Protein AF-A0AAU2VHW6-F1 (afdb_monomer_lite)

Secondary structure (DSSP, 8-state):
--HHHHHTTTTHHHHHHHHHHHHHHHHHTS--HHHHHHHHHHHHHHHHHHHTT-HHHHHHHHHHHHHHHHT-

pLDDT: mean 74.19, std 12.31, range [44.78, 87.31]

Organism: NCBI:txid2903608

Sequence (72 aa):
MAQAEQQAKQGGIEQACATWSRAIDTMAGVKSIRTLKAVRPLRGDLRPYRARGVRVAAELDERARLFLTHHR

Structure (mmCIF, N/CA/C/O backbone):
data_AF-A0AAU2VHW6-F1
#
_entry.id   AF-A0AAU2VHW6-F1
#
loop_
_atom_site.group_PDB
_atom_site.id
_atom_site.type_symbol
_atom_site.label_atom_id
_atom_site.label_alt_id
_atom_site.label_comp_id
_atom_site.label_asym_id
_atom_site.label_entity_id
_atom_site.label_seq_id
_atom_site.pdbx_PDB_ins_code
_atom_site.Cartn_x
_atom_site.Cartn_y
_atom_site.Cartn_z
_atom_site.occupancy
_atom_site.B_iso_or_equiv
_atom_site.auth_seq_id
_atom_site.auth_comp_id
_atom_site.auth_asym_id
_atom_site.auth_atom_id
_atom_site.pdbx_PDB_model_num
ATOM 1 N N . MET A 1 1 ? 3.132 25.206 5.599 1.00 46.09 1 MET A N 1
ATOM 2 C CA . MET A 1 1 ? 3.026 23.738 5.719 1.00 46.09 1 MET A CA 1
ATOM 3 C C . MET A 1 1 ? 1.869 23.456 6.661 1.00 46.09 1 MET A C 1
ATOM 5 O O . MET A 1 1 ? 2.054 23.569 7.854 1.00 46.09 1 MET A O 1
ATOM 9 N N . ALA A 1 2 ? 0.660 23.281 6.124 1.00 46.81 2 ALA A N 1
ATOM 10 C CA . ALA A 1 2 ? -0.557 23.061 6.926 1.00 46.81 2 ALA A CA 1
ATOM 11 C C . ALA A 1 2 ? -1.549 22.091 6.245 1.00 46.81 2 ALA A C 1
ATOM 13 O O . ALA A 1 2 ? -2.500 21.626 6.860 1.00 46.81 2 ALA A O 1
ATOM 14 N N . GLN A 1 3 ? -1.320 21.736 4.972 1.00 44.78 3 GLN A N 1
ATOM 15 C CA . GLN A 1 3 ? -2.215 20.858 4.204 1.00 44.78 3 GLN A CA 1
ATOM 16 C C . GLN A 1 3 ? -1.933 19.359 4.407 1.00 44.78 3 GLN A C 1
ATOM 18 O O . GLN A 1 3 ? -2.836 18.545 4.226 1.00 44.78 3 GLN A O 1
ATOM 23 N N . ALA A 1 4 ? -0.719 18.984 4.823 1.00 48.59 4 ALA A N 1
ATOM 24 C CA . ALA A 1 4 ? -0.353 17.581 5.049 1.00 48.59 4 ALA A CA 1
ATOM 25 C C . ALA A 1 4 ? -1.032 16.990 6.301 1.00 48.59 4 ALA A C 1
ATOM 27 O O . ALA A 1 4 ? -1.388 15.814 6.328 1.00 48.59 4 ALA A O 1
ATOM 28 N N . GLU A 1 5 ? -1.273 17.817 7.320 1.00 48.31 5 GLU A N 1
ATOM 29 C CA . GLU A 1 5 ? -1.822 17.372 8.605 1.00 48.31 5 GLU A CA 1
ATOM 30 C C . GLU A 1 5 ? -3.329 17.068 8.532 1.00 48.31 5 GLU A C 1
ATOM 32 O O . GLU A 1 5 ? -3.813 16.175 9.227 1.00 48.31 5 GLU A O 1
ATOM 37 N N . GLN A 1 6 ? -4.080 17.732 7.641 1.00 45.91 6 GLN A N 1
ATOM 38 C CA . GLN A 1 6 ? -5.515 17.469 7.458 1.00 45.91 6 GLN A CA 1
ATOM 39 C C . GLN A 1 6 ? -5.816 16.248 6.575 1.00 45.91 6 GLN A C 1
ATOM 41 O O . GLN A 1 6 ? -6.833 15.588 6.791 1.00 45.91 6 GLN A O 1
ATOM 46 N N . GLN A 1 7 ? -4.934 15.880 5.637 1.00 49.06 7 GLN A N 1
ATOM 47 C CA . GLN A 1 7 ? -5.101 14.647 4.852 1.00 49.06 7 GLN A CA 1
ATOM 48 C C . GLN A 1 7 ? -4.969 13.389 5.728 1.00 49.06 7 GLN A C 1
ATOM 50 O O . GLN A 1 7 ? -5.607 12.373 5.460 1.00 49.06 7 GLN A O 1
ATOM 55 N N . ALA A 1 8 ? -4.233 13.468 6.838 1.00 49.22 8 ALA A N 1
ATOM 56 C CA . ALA A 1 8 ? -3.983 12.342 7.734 1.00 49.22 8 ALA A CA 1
ATOM 57 C C . ALA A 1 8 ? -5.225 11.820 8.490 1.00 49.22 8 ALA A C 1
ATOM 59 O O . ALA A 1 8 ? -5.165 10.732 9.064 1.00 49.22 8 ALA A O 1
ATOM 60 N N . LYS A 1 9 ? -6.356 12.548 8.513 1.00 50.94 9 LYS A N 1
ATOM 61 C CA . LYS A 1 9 ? -7.476 12.209 9.410 1.00 50.94 9 LYS A CA 1
ATOM 62 C C . LYS A 1 9 ? -8.541 11.253 8.880 1.00 50.94 9 LYS A C 1
ATOM 64 O O . LYS A 1 9 ? -9.268 10.765 9.731 1.00 50.94 9 LYS A O 1
ATOM 69 N N . GLN A 1 10 ? -8.651 10.962 7.579 1.00 53.25 10 GLN A N 1
ATOM 70 C CA . GLN A 1 10 ? -9.488 9.853 7.051 1.00 53.25 10 GLN A CA 1
ATOM 71 C C . GLN A 1 10 ? -9.351 9.652 5.524 1.00 53.25 10 GLN A C 1
ATOM 73 O O . GLN A 1 10 ? -9.388 8.514 5.075 1.00 53.25 10 GLN A O 1
ATOM 78 N N . GLY A 1 11 ? -9.111 10.709 4.732 1.00 54.66 11 GLY A N 1
ATOM 79 C CA . GLY A 1 11 ? -9.025 10.628 3.256 1.00 54.66 11 GLY A CA 1
ATOM 80 C C . GLY A 1 11 ? -7.612 10.501 2.661 1.00 54.66 11 GLY A C 1
ATOM 81 O O . GLY A 1 11 ? -7.446 10.316 1.457 1.00 54.66 11 GLY A O 1
ATOM 82 N N . GLY A 1 12 ? -6.564 10.606 3.481 1.00 67.31 12 GLY A N 1
ATOM 83 C CA . GLY A 1 12 ? -5.177 10.559 3.012 1.00 67.31 12 GLY A CA 1
ATOM 84 C C . GLY A 1 12 ? -4.700 9.161 2.648 1.00 67.31 12 GLY A C 1
ATOM 85 O O . GLY A 1 12 ? -3.819 9.037 1.809 1.00 67.31 12 GLY A O 1
ATOM 86 N N . ILE A 1 13 ? -5.282 8.104 3.224 1.00 71.81 13 ILE A N 1
ATOM 87 C CA . ILE A 1 13 ? -4.835 6.732 2.949 1.00 71.81 13 ILE A CA 1
ATOM 88 C C . ILE A 1 13 ? -5.244 6.265 1.551 1.00 71.81 13 ILE A C 1
ATOM 90 O O . ILE A 1 13 ? -4.480 5.562 0.899 1.00 71.81 13 ILE A O 1
ATOM 94 N N . GLU A 1 14 ? -6.400 6.706 1.055 1.00 76.00 14 GLU A N 1
ATOM 95 C CA . GLU A 1 14 ? -6.839 6.444 -0.318 1.00 76.00 14 GLU A CA 1
ATOM 96 C C . GLU A 1 14 ? -5.972 7.207 -1.322 1.00 76.00 14 GLU A C 1
ATOM 98 O O . GLU A 1 14 ? -5.499 6.623 -2.292 1.00 76.00 14 GLU A O 1
ATOM 103 N N . GLN A 1 15 ? -5.679 8.484 -1.053 1.00 76.31 15 GLN A N 1
ATOM 104 C CA . GLN A 1 15 ? -4.773 9.292 -1.879 1.00 76.31 15 GLN A CA 1
ATOM 105 C C . GLN A 1 15 ? -3.335 8.764 -1.858 1.00 76.31 15 GLN A C 1
ATOM 107 O O . GLN A 1 15 ? -2.690 8.659 -2.904 1.00 76.31 15 GLN A O 1
ATOM 112 N N . ALA A 1 16 ? -2.838 8.375 -0.684 1.00 75.69 16 ALA A N 1
ATOM 113 C CA . ALA A 1 16 ? -1.550 7.717 -0.544 1.00 75.69 16 ALA A CA 1
ATOM 114 C C . ALA A 1 16 ? -1.556 6.416 -1.346 1.00 75.69 16 ALA A C 1
ATOM 116 O O . ALA A 1 16 ? -0.681 6.209 -2.180 1.00 75.69 16 ALA A O 1
ATOM 117 N N . CYS A 1 17 ? -2.583 5.580 -1.184 1.00 78.62 17 CYS A N 1
ATOM 118 C CA . CYS A 1 17 ? -2.699 4.332 -1.923 1.00 78.62 17 CYS A CA 1
ATOM 119 C C . CYS A 1 17 ? -2.751 4.542 -3.441 1.00 78.62 17 CYS A C 1
ATOM 121 O O . CYS A 1 17 ? -2.082 3.818 -4.178 1.00 78.62 17 CYS A O 1
ATOM 123 N N . ALA A 1 18 ? -3.484 5.544 -3.923 1.00 81.69 18 ALA A N 1
ATOM 124 C CA . ALA A 1 18 ? -3.526 5.898 -5.338 1.00 81.69 18 ALA A CA 1
ATOM 125 C C . ALA A 1 18 ? -2.145 6.341 -5.849 1.00 81.69 18 ALA A C 1
ATOM 127 O O . ALA A 1 18 ? -1.699 5.895 -6.908 1.00 81.69 18 ALA A O 1
ATOM 128 N N . THR A 1 19 ? -1.432 7.152 -5.063 1.00 83.12 19 THR A N 1
ATOM 129 C CA . THR A 1 19 ? -0.058 7.586 -5.361 1.00 83.12 19 THR A CA 1
ATOM 130 C C . THR A 1 19 ? 0.880 6.387 -5.468 1.00 83.12 19 THR A C 1
ATOM 132 O O . THR A 1 19 ? 1.630 6.261 -6.436 1.00 83.12 19 THR A O 1
ATOM 135 N N . TRP A 1 20 ? 0.791 5.460 -4.517 1.00 79.88 20 TRP A N 1
ATOM 136 C CA . TRP A 1 20 ? 1.595 4.246 -4.501 1.00 79.88 20 TRP A CA 1
ATOM 137 C C . TRP A 1 20 ? 1.252 3.295 -5.645 1.00 79.88 20 TRP A C 1
ATOM 139 O O . TRP A 1 20 ? 2.163 2.764 -6.273 1.00 79.88 20 TRP A O 1
ATOM 149 N N . SER A 1 21 ? -0.030 3.119 -5.970 1.00 80.25 21 SER A N 1
ATOM 150 C CA . SER A 1 21 ? -0.452 2.318 -7.121 1.00 80.25 21 SER A CA 1
ATOM 151 C C . SER A 1 21 ? 0.126 2.887 -8.411 1.00 80.25 21 SER A C 1
ATOM 153 O O . SER A 1 21 ? 0.685 2.138 -9.206 1.00 80.25 21 SER A O 1
ATOM 155 N N . ARG A 1 22 ? 0.064 4.210 -8.599 1.00 81.62 22 ARG A N 1
ATOM 156 C CA . ARG A 1 22 ? 0.636 4.869 -9.777 1.00 81.62 22 ARG A CA 1
ATOM 157 C C . ARG A 1 22 ? 2.154 4.741 -9.830 1.00 81.62 22 ARG A C 1
ATOM 159 O O . ARG A 1 22 ? 2.710 4.527 -10.906 1.00 81.62 22 ARG A O 1
ATOM 166 N N . ALA A 1 23 ? 2.822 4.848 -8.683 1.00 80.00 23 ALA A N 1
ATOM 167 C CA . ALA A 1 23 ? 4.259 4.642 -8.589 1.00 80.00 23 ALA A CA 1
ATOM 168 C C . ALA A 1 23 ? 4.628 3.198 -8.962 1.00 80.00 23 ALA A C 1
ATOM 170 O O . ALA A 1 23 ? 5.545 3.003 -9.752 1.00 80.00 23 ALA A O 1
ATOM 171 N N . ILE A 1 24 ? 3.898 2.195 -8.460 1.00 77.31 24 ILE A N 1
ATOM 172 C CA . ILE A 1 24 ? 4.114 0.781 -8.801 1.00 77.31 24 ILE A CA 1
ATOM 173 C C . ILE A 1 24 ? 3.881 0.538 -10.294 1.00 77.31 24 ILE A C 1
ATOM 175 O O . ILE A 1 24 ? 4.735 -0.078 -10.911 1.00 77.31 24 ILE A O 1
ATOM 179 N N . ASP A 1 25 ? 2.807 1.060 -10.891 1.00 80.19 25 ASP A N 1
ATOM 180 C CA . ASP A 1 25 ? 2.546 0.964 -12.339 1.00 80.19 25 ASP A CA 1
ATOM 181 C C . ASP A 1 25 ? 3.673 1.594 -13.174 1.00 80.19 25 ASP A C 1
ATOM 183 O O . ASP A 1 25 ? 4.209 0.982 -14.097 1.00 80.19 25 ASP A O 1
ATOM 187 N N . THR A 1 26 ? 4.107 2.798 -12.792 1.00 80.56 26 THR A N 1
ATOM 188 C CA . THR A 1 26 ? 5.221 3.496 -13.455 1.00 80.56 26 THR A CA 1
ATOM 189 C C . THR A 1 26 ? 6.518 2.692 -13.341 1.00 80.56 26 THR A C 1
ATOM 191 O O . THR A 1 26 ? 7.284 2.577 -14.296 1.00 80.56 26 THR A O 1
ATOM 194 N N . MET A 1 27 ? 6.764 2.100 -12.171 1.00 72.56 27 MET A N 1
ATOM 195 C CA . MET A 1 27 ? 7.949 1.294 -11.919 1.00 72.56 27 MET A CA 1
ATOM 196 C C . MET A 1 27 ? 7.850 -0.130 -12.493 1.00 72.56 27 MET A C 1
ATOM 198 O O . MET A 1 27 ? 8.886 -0.747 -12.721 1.00 72.56 27 MET A O 1
ATOM 202 N N . ALA A 1 28 ? 6.651 -0.654 -12.762 1.00 67.12 28 ALA A N 1
ATOM 203 C CA . ALA A 1 28 ? 6.430 -1.948 -13.410 1.00 67.12 28 ALA A CA 1
ATOM 204 C C . ALA A 1 28 ? 6.893 -1.935 -14.871 1.00 67.12 28 ALA A C 1
ATOM 206 O O . ALA A 1 28 ? 7.421 -2.933 -15.361 1.00 67.12 28 ALA A O 1
ATOM 207 N N . GLY A 1 29 ? 6.789 -0.779 -15.536 1.00 68.31 29 GLY A N 1
ATOM 208 C CA . GLY A 1 29 ? 7.393 -0.559 -16.852 1.00 68.31 29 GLY A CA 1
ATOM 209 C C . GLY A 1 29 ? 8.927 -0.620 -16.838 1.00 68.31 29 GLY A C 1
ATOM 210 O O . GLY A 1 29 ? 9.545 -0.872 -17.869 1.00 68.31 29 GLY A O 1
ATOM 211 N N . VAL A 1 30 ? 9.557 -0.446 -15.669 1.00 66.25 30 VAL A N 1
ATOM 212 C CA . VAL A 1 30 ? 11.013 -0.432 -15.497 1.00 66.25 30 VAL A CA 1
ATOM 213 C C . VAL A 1 30 ? 11.436 -1.643 -14.659 1.00 66.25 30 VAL A C 1
ATOM 215 O O . VAL A 1 30 ? 11.556 -1.563 -13.435 1.00 66.25 30 VAL A O 1
ATOM 218 N N . LYS A 1 31 ? 11.703 -2.786 -15.315 1.00 59.41 31 LYS A N 1
ATOM 219 C CA . LYS A 1 31 ? 12.301 -3.982 -14.682 1.00 59.41 31 LYS A CA 1
ATOM 220 C C . LYS A 1 31 ? 13.669 -3.629 -14.089 1.00 59.41 31 LYS A C 1
ATOM 222 O O . LYS A 1 31 ? 14.698 -3.726 -14.752 1.00 59.41 31 LYS A O 1
ATOM 227 N N . SER A 1 32 ? 13.692 -3.189 -12.837 1.00 66.69 32 SER A N 1
ATOM 228 C CA . SER A 1 32 ? 14.926 -2.800 -12.169 1.00 66.69 32 SER A CA 1
ATOM 229 C C . SER A 1 32 ? 14.854 -3.087 -10.678 1.00 66.69 32 SER A C 1
ATOM 231 O O . SER A 1 32 ? 13.854 -2.823 -10.012 1.00 66.69 32 SER A O 1
ATOM 233 N N . ILE A 1 33 ? 15.960 -3.583 -10.123 1.00 67.25 33 ILE A N 1
ATOM 234 C CA . ILE A 1 33 ? 16.108 -3.896 -8.693 1.00 67.25 33 ILE A CA 1
ATOM 235 C C . ILE A 1 33 ? 15.834 -2.664 -7.806 1.00 67.25 33 ILE A C 1
ATOM 237 O O . ILE A 1 33 ? 15.458 -2.800 -6.639 1.00 67.25 33 ILE A O 1
ATOM 241 N N . ARG A 1 34 ? 15.939 -1.447 -8.361 1.00 69.50 34 ARG A N 1
ATOM 242 C CA . ARG A 1 34 ? 15.559 -0.202 -7.676 1.00 69.50 34 ARG A CA 1
ATOM 243 C C . ARG A 1 34 ? 14.082 -0.158 -7.290 1.00 69.50 34 ARG A C 1
ATOM 245 O O . ARG A 1 34 ? 13.777 0.266 -6.178 1.00 69.50 34 ARG A O 1
ATOM 252 N N . THR A 1 35 ? 13.195 -0.677 -8.133 1.00 73.12 35 THR A N 1
ATOM 253 C CA . THR A 1 35 ? 11.764 -0.780 -7.830 1.00 73.12 35 THR A CA 1
ATOM 254 C C . THR A 1 35 ? 11.529 -1.689 -6.628 1.00 73.12 35 THR A C 1
ATOM 256 O O . THR A 1 35 ? 10.839 -1.318 -5.682 1.00 73.12 35 THR A O 1
ATOM 259 N N . LEU A 1 36 ? 12.181 -2.856 -6.597 1.00 77.88 36 LEU A N 1
ATOM 260 C CA . LEU A 1 36 ? 12.062 -3.806 -5.486 1.00 77.88 36 LEU A CA 1
ATOM 261 C C . LEU A 1 36 ? 12.544 -3.199 -4.158 1.00 77.88 36 LEU A C 1
ATOM 263 O O . LEU A 1 36 ? 11.936 -3.432 -3.109 1.00 77.88 36 LEU A O 1
ATOM 267 N N . LYS A 1 37 ? 13.615 -2.392 -4.199 1.00 81.62 37 LYS A N 1
ATOM 268 C CA . LYS A 1 37 ? 14.128 -1.666 -3.027 1.00 81.62 37 LYS A CA 1
ATOM 269 C C . LYS A 1 37 ? 13.172 -0.586 -2.520 1.00 81.62 37 LYS A C 1
ATOM 271 O O . LYS A 1 37 ? 13.162 -0.361 -1.317 1.00 81.62 37 LYS A O 1
ATOM 276 N N . ALA A 1 38 ? 12.375 0.039 -3.386 1.00 79.69 38 ALA A N 1
ATOM 277 C CA . ALA A 1 38 ? 11.372 1.028 -2.987 1.00 79.69 38 ALA A CA 1
ATOM 278 C C . ALA A 1 38 ? 10.090 0.377 -2.431 1.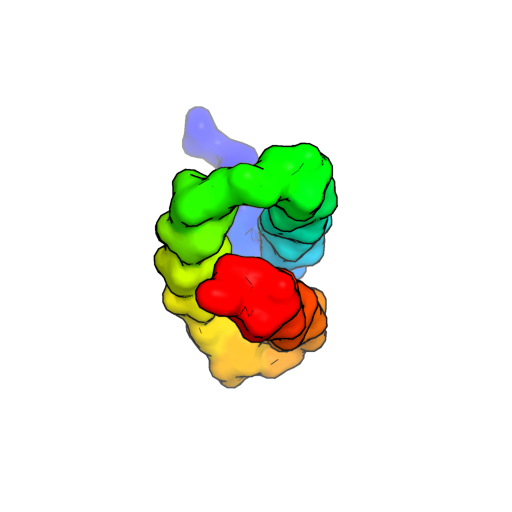00 79.69 38 ALA A C 1
ATOM 280 O O . ALA A 1 38 ? 9.515 0.860 -1.457 1.00 79.69 38 ALA A O 1
ATOM 281 N N . VAL A 1 39 ? 9.669 -0.761 -2.994 1.00 80.88 39 VAL A N 1
ATOM 282 C CA . VAL A 1 39 ? 8.432 -1.458 -2.592 1.00 80.88 39 VAL A CA 1
ATOM 283 C C . VAL A 1 39 ? 8.556 -2.132 -1.216 1.00 80.88 39 VAL A C 1
ATOM 285 O O . VAL A 1 39 ? 7.582 -2.211 -0.472 1.00 80.88 39 VAL A O 1
ATOM 288 N N . ARG A 1 40 ? 9.746 -2.600 -0.822 1.00 82.88 40 ARG A N 1
ATOM 289 C CA . ARG A 1 40 ? 9.970 -3.213 0.504 1.00 82.88 40 ARG A CA 1
ATOM 290 C C . ARG A 1 40 ? 9.662 -2.290 1.701 1.00 82.88 40 ARG A C 1
ATOM 292 O O . ARG A 1 40 ? 8.855 -2.700 2.533 1.00 82.88 40 ARG A O 1
ATOM 299 N N . PRO A 1 41 ? 10.269 -1.093 1.832 1.00 81.50 41 PRO A N 1
ATOM 300 C CA . PRO A 1 41 ? 10.000 -0.189 2.952 1.00 81.50 41 PRO A CA 1
ATOM 301 C C . PRO A 1 41 ? 8.561 0.337 2.939 1.00 81.50 41 PRO A C 1
ATOM 303 O O . PRO A 1 41 ? 7.953 0.455 3.998 1.00 81.50 41 PRO A O 1
ATOM 306 N N . LEU A 1 42 ? 7.976 0.529 1.753 1.00 79.62 42 LEU A N 1
ATOM 307 C CA . LEU A 1 42 ? 6.567 0.890 1.585 1.00 79.62 42 LEU A CA 1
ATOM 308 C C . LEU A 1 42 ? 5.613 -0.088 2.279 1.00 79.62 42 LEU A C 1
ATOM 310 O O . LEU A 1 42 ? 4.685 0.326 2.966 1.00 79.62 42 LEU A O 1
ATOM 314 N N . ARG A 1 43 ? 5.856 -1.396 2.163 1.00 83.00 43 ARG A N 1
ATOM 315 C CA . ARG A 1 43 ? 5.037 -2.404 2.857 1.00 83.00 43 ARG A CA 1
ATOM 316 C C . ARG A 1 43 ? 5.152 -2.316 4.380 1.00 83.00 43 ARG A C 1
ATOM 318 O O . ARG A 1 43 ? 4.198 -2.640 5.085 1.00 83.00 43 ARG A O 1
ATOM 325 N N . GLY A 1 44 ? 6.302 -1.871 4.887 1.00 82.94 44 GLY A N 1
ATOM 326 C CA . GLY A 1 44 ? 6.491 -1.574 6.306 1.00 82.94 44 GLY A CA 1
ATOM 327 C C . GLY A 1 44 ? 5.599 -0.422 6.766 1.00 82.94 44 GLY A C 1
ATOM 328 O O . GLY A 1 44 ? 4.938 -0.543 7.796 1.00 82.94 44 GLY A O 1
ATOM 329 N N . ASP A 1 45 ? 5.514 0.633 5.956 1.00 80.94 45 ASP A N 1
ATOM 330 C CA . ASP A 1 45 ? 4.671 1.805 6.218 1.00 80.94 45 ASP A CA 1
ATOM 331 C C . ASP A 1 45 ? 3.170 1.465 6.175 1.00 80.94 45 ASP A C 1
ATOM 333 O O . ASP A 1 45 ? 2.386 1.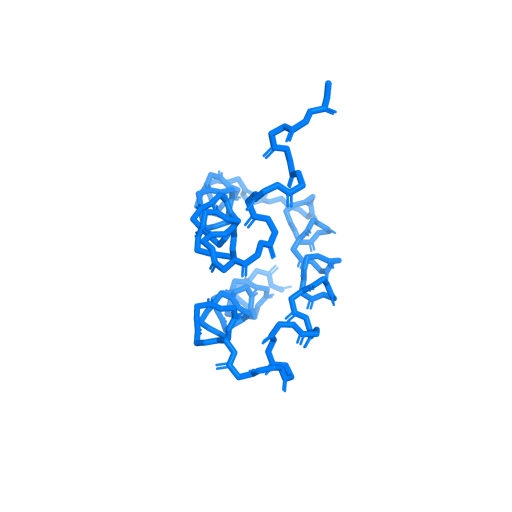949 6.986 1.00 80.94 45 ASP A O 1
ATOM 337 N N . LEU A 1 46 ? 2.767 0.528 5.306 1.00 78.75 46 LEU A N 1
ATOM 338 C CA . LEU A 1 46 ? 1.379 0.052 5.202 1.00 78.75 46 LEU A CA 1
ATOM 339 C C . LEU A 1 46 ? 0.925 -0.835 6.372 1.00 78.75 46 LEU A C 1
ATOM 341 O O . LEU A 1 46 ? -0.276 -1.016 6.593 1.00 78.75 46 LEU A O 1
ATOM 345 N N . ARG A 1 47 ? 1.862 -1.398 7.138 1.00 81.81 47 ARG A N 1
ATOM 346 C CA . ARG A 1 47 ? 1.588 -2.355 8.218 1.00 81.81 47 ARG A CA 1
ATOM 347 C C . ARG A 1 47 ? 0.644 -1.815 9.312 1.00 81.81 47 ARG A C 1
ATOM 349 O O . ARG A 1 47 ? -0.323 -2.519 9.614 1.00 81.81 47 ARG A O 1
ATOM 356 N N . PRO A 1 48 ? 0.835 -0.608 9.887 1.00 82.00 48 PRO A N 1
ATO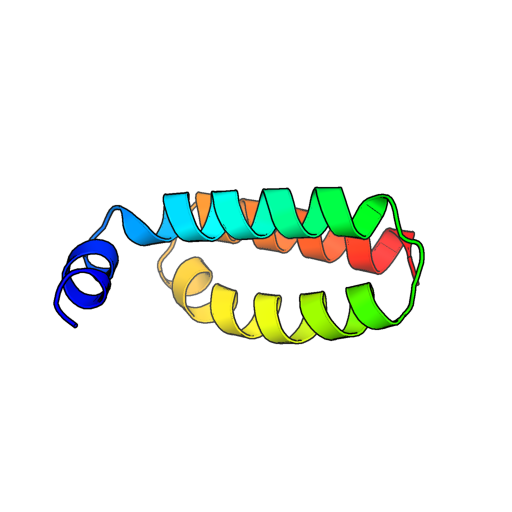M 357 C CA . PRO A 1 48 ? -0.111 -0.031 10.849 1.00 82.00 48 PRO A CA 1
ATOM 358 C C . PRO A 1 48 ? -1.505 0.219 10.256 1.00 82.00 48 PRO A C 1
ATOM 360 O O . PRO A 1 48 ? -2.502 -0.004 10.938 1.00 82.00 48 PRO A O 1
ATOM 363 N N . TYR A 1 49 ? -1.608 0.616 8.984 1.00 80.50 49 TYR A N 1
ATOM 364 C CA . TYR A 1 49 ? -2.905 0.844 8.331 1.00 80.50 49 TYR A CA 1
ATOM 365 C C . TYR A 1 49 ? -3.666 -0.465 8.093 1.00 80.50 49 TYR A C 1
ATOM 367 O O . TYR A 1 49 ? -4.879 -0.522 8.300 1.00 80.50 49 TYR A O 1
ATOM 375 N N . ARG A 1 50 ? -2.954 -1.546 7.748 1.00 79.12 50 ARG A N 1
ATOM 376 C CA . ARG A 1 50 ? -3.530 -2.898 7.679 1.00 79.12 50 ARG A CA 1
ATOM 377 C C . ARG A 1 50 ? -4.002 -3.395 9.038 1.00 79.12 50 ARG A C 1
ATOM 379 O O . ARG A 1 50 ? -5.099 -3.932 9.129 1.00 79.12 50 ARG A O 1
ATOM 386 N N . ALA A 1 51 ? -3.208 -3.185 10.090 1.00 81.94 51 ALA A N 1
ATOM 387 C CA . ALA A 1 51 ? -3.597 -3.542 11.455 1.00 81.94 51 ALA A CA 1
ATOM 388 C C . ALA A 1 51 ? -4.856 -2.787 11.919 1.00 81.94 51 ALA A C 1
ATOM 390 O O . ALA A 1 51 ? -5.629 -3.303 12.717 1.00 81.94 51 ALA A O 1
ATOM 391 N N . ARG A 1 52 ? -5.091 -1.589 11.373 1.00 82.62 52 ARG A N 1
ATOM 392 C CA . ARG A 1 52 ? -6.277 -0.762 11.629 1.00 82.62 52 ARG A CA 1
ATOM 393 C C . ARG A 1 52 ? -7.509 -1.160 10.798 1.00 82.62 52 ARG A C 1
ATOM 395 O O . ARG A 1 52 ? -8.537 -0.505 10.913 1.00 82.62 52 ARG A O 1
ATOM 402 N N . GLY A 1 53 ? -7.412 -2.198 9.960 1.00 81.94 53 GLY A N 1
ATOM 403 C CA . GLY A 1 53 ? -8.519 -2.690 9.131 1.00 81.94 53 GLY A CA 1
ATOM 404 C C . GLY A 1 53 ? -8.779 -1.874 7.862 1.00 81.94 53 GLY A C 1
ATOM 405 O O . GLY A 1 53 ? -9.847 -1.989 7.264 1.00 81.94 53 GLY A O 1
ATOM 406 N N . VAL A 1 54 ? -7.826 -1.043 7.426 1.00 84.62 54 VAL A N 1
ATOM 407 C CA . VAL A 1 54 ? -8.002 -0.233 6.217 1.00 84.62 54 VAL 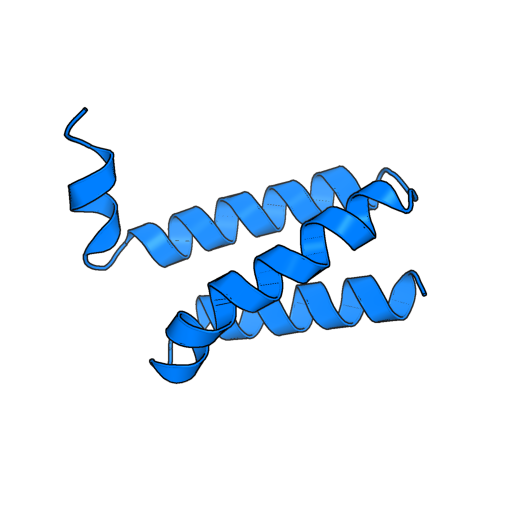A CA 1
ATOM 408 C C . VAL A 1 54 ? -7.904 -1.118 4.974 1.00 84.62 54 VAL A C 1
ATOM 410 O O . VAL A 1 54 ? -6.820 -1.573 4.600 1.00 84.62 54 VAL A O 1
ATOM 413 N N . ARG A 1 55 ? -9.043 -1.318 4.303 1.00 82.56 55 ARG A N 1
ATOM 414 C CA . ARG A 1 55 ? -9.161 -2.174 3.113 1.00 82.56 55 ARG A CA 1
ATOM 415 C C . ARG A 1 55 ? -8.197 -1.767 1.996 1.00 82.56 55 ARG A C 1
ATOM 417 O O . ARG A 1 55 ? -7.444 -2.607 1.516 1.00 82.56 55 ARG A O 1
ATOM 424 N N . VAL A 1 56 ? -8.132 -0.472 1.678 1.00 81.44 56 VAL A N 1
ATOM 425 C CA . VAL A 1 56 ? -7.286 0.038 0.586 1.00 81.44 56 VAL A CA 1
ATOM 426 C C . VAL A 1 56 ? -5.788 -0.232 0.824 1.00 81.44 56 VAL A C 1
ATOM 4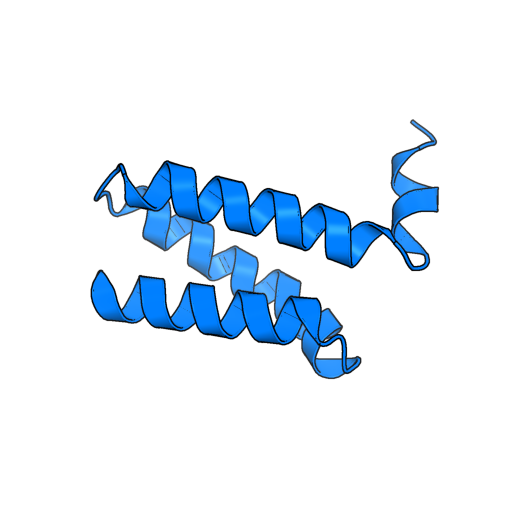28 O O . VAL A 1 56 ? -5.047 -0.564 -0.097 1.00 81.44 56 VAL A O 1
ATOM 431 N N . ALA A 1 57 ? -5.338 -0.186 2.083 1.00 83.56 57 ALA A N 1
ATOM 432 C CA . ALA A 1 57 ? -3.958 -0.502 2.451 1.00 83.56 57 ALA A CA 1
ATOM 433 C C . ALA A 1 57 ? -3.663 -2.010 2.367 1.00 83.56 57 ALA A C 1
ATOM 435 O O . ALA A 1 57 ? -2.546 -2.406 2.028 1.00 83.56 57 ALA A O 1
ATOM 436 N N . ALA A 1 58 ? -4.652 -2.856 2.670 1.00 85.00 58 ALA A N 1
ATOM 437 C CA . ALA A 1 58 ? -4.533 -4.303 2.516 1.00 85.00 58 ALA A CA 1
ATOM 438 C C . ALA A 1 58 ? -4.444 -4.709 1.037 1.00 85.00 58 ALA A C 1
ATOM 440 O O . ALA A 1 58 ? -3.575 -5.505 0.686 1.00 85.00 58 ALA A O 1
ATOM 441 N N . GLU A 1 59 ? -5.271 -4.112 0.176 1.00 86.25 59 GLU A N 1
ATOM 442 C CA . GLU A 1 59 ? -5.236 -4.342 -1.275 1.00 86.25 59 GLU A CA 1
ATOM 443 C C . GLU A 1 59 ? -3.900 -3.903 -1.892 1.00 86.25 59 GLU A C 1
ATOM 445 O O . GLU A 1 59 ? -3.327 -4.613 -2.723 1.00 86.25 59 GLU A O 1
ATOM 450 N N . LEU A 1 60 ? -3.352 -2.770 -1.445 1.00 84.12 60 LEU A N 1
ATOM 451 C CA . LEU A 1 60 ? -2.043 -2.307 -1.899 1.00 84.12 60 LEU A CA 1
ATOM 452 C C . LEU A 1 60 ? -0.899 -3.226 -1.459 1.00 84.12 60 LEU A C 1
ATOM 454 O O . LEU A 1 60 ? 0.008 -3.478 -2.253 1.00 84.12 60 LEU A O 1
ATOM 458 N N . ASP A 1 61 ? -0.921 -3.739 -0.224 1.00 85.25 61 ASP A N 1
ATOM 459 C CA . ASP A 1 61 ? 0.105 -4.689 0.228 1.00 85.25 61 ASP A CA 1
ATOM 460 C C . ASP A 1 61 ? 0.073 -5.992 -0.568 1.00 85.25 61 ASP A C 1
ATOM 462 O O . ASP A 1 61 ? 1.136 -6.506 -0.914 1.00 85.25 61 ASP A O 1
ATOM 466 N N . GLU A 1 62 ? -1.118 -6.501 -0.888 1.00 87.31 62 GLU A N 1
ATOM 467 C CA . GLU A 1 62 ? -1.272 -7.690 -1.729 1.00 87.31 62 GLU A CA 1
ATOM 468 C C . GLU A 1 62 ? -0.687 -7.441 -3.127 1.00 87.31 62 GLU A C 1
ATOM 470 O O . GLU A 1 62 ? 0.152 -8.210 -3.599 1.00 87.31 62 GLU A O 1
ATOM 475 N N . ARG A 1 63 ? -1.020 -6.307 -3.765 1.00 84.50 63 ARG A N 1
ATOM 476 C CA . ARG A 1 63 ? -0.435 -5.921 -5.065 1.00 84.50 63 ARG A CA 1
ATOM 477 C C . ARG A 1 63 ? 1.085 -5.810 -4.995 1.00 84.50 63 ARG A C 1
ATOM 479 O O . ARG A 1 63 ? 1.782 -6.339 -5.859 1.00 84.50 63 ARG A O 1
ATOM 486 N N . ALA A 1 64 ? 1.610 -5.165 -3.955 1.00 84.56 64 ALA A N 1
ATOM 487 C CA . ALA A 1 64 ? 3.045 -5.047 -3.729 1.00 84.56 64 ALA A CA 1
ATOM 488 C C . ALA A 1 64 ? 3.708 -6.420 -3.519 1.00 84.56 64 ALA A C 1
ATOM 490 O O . ALA A 1 64 ? 4.805 -6.666 -4.022 1.00 84.56 64 ALA A O 1
ATOM 491 N N . ARG A 1 65 ? 3.050 -7.341 -2.806 1.00 86.75 65 ARG A N 1
ATOM 492 C CA . ARG A 1 65 ? 3.520 -8.716 -2.595 1.00 86.75 65 ARG A CA 1
ATOM 493 C C . ARG A 1 65 ? 3.567 -9.502 -3.903 1.00 86.75 65 ARG A C 1
ATOM 495 O O . ARG A 1 65 ? 4.585 -10.144 -4.170 1.00 86.75 65 ARG A O 1
ATOM 502 N N . LEU A 1 66 ? 2.505 -9.445 -4.705 1.00 85.25 66 LEU A N 1
ATOM 503 C CA . LEU A 1 66 ? 2.448 -10.084 -6.021 1.00 85.25 66 LEU A CA 1
ATOM 504 C C . LEU A 1 66 ? 3.554 -9.535 -6.922 1.00 85.25 66 LEU A C 1
ATOM 506 O O . LEU A 1 66 ? 4.339 -10.312 -7.455 1.00 85.25 66 LEU A O 1
ATOM 510 N N . PHE A 1 67 ? 3.706 -8.211 -6.990 1.00 80.25 67 PHE A N 1
ATOM 511 C CA . PHE A 1 67 ? 4.773 -7.559 -7.748 1.00 80.25 67 PHE A CA 1
ATOM 512 C C . PHE A 1 67 ? 6.171 -8.060 -7.348 1.00 80.25 67 PHE A C 1
ATOM 514 O O . PHE A 1 67 ? 6.960 -8.457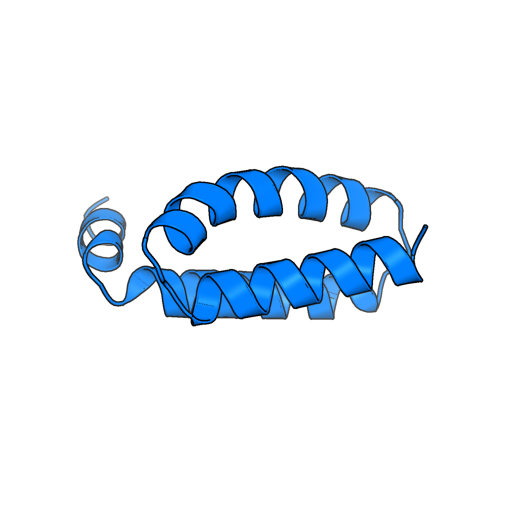 -8.203 1.00 80.25 67 PHE A O 1
ATOM 521 N N . LEU A 1 68 ? 6.474 -8.103 -6.044 1.00 81.69 68 LEU A N 1
ATOM 522 C CA . LEU A 1 68 ? 7.749 -8.624 -5.536 1.00 81.69 68 LEU A CA 1
ATOM 523 C C . LEU A 1 68 ? 7.954 -10.113 -5.852 1.00 81.69 68 LEU A C 1
ATOM 525 O O . LEU A 1 68 ? 9.093 -10.539 -6.001 1.00 81.69 68 LEU A O 1
ATOM 529 N N . THR A 1 69 ? 6.879 -10.899 -5.920 1.00 85.31 69 THR A N 1
ATOM 530 C CA . THR A 1 69 ? 6.938 -12.334 -6.238 1.00 85.31 69 THR A CA 1
ATOM 531 C C . THR A 1 69 ? 7.172 -12.559 -7.730 1.00 85.31 69 THR A C 1
ATOM 533 O O . THR A 1 69 ? 7.990 -13.395 -8.094 1.00 85.31 69 THR A O 1
ATOM 536 N N . HIS A 1 70 ? 6.513 -11.777 -8.588 1.00 81.56 70 HIS A N 1
ATOM 537 C CA . HIS A 1 70 ? 6.683 -11.822 -10.043 1.00 81.56 70 HIS A CA 1
ATOM 538 C C . HIS A 1 70 ? 8.058 -11.326 -10.517 1.00 81.56 70 HIS A C 1
ATOM 540 O O . HIS A 1 70 ? 8.492 -11.684 -11.609 1.00 81.56 70 HIS A O 1
ATOM 546 N N . HIS A 1 71 ? 8.730 -10.492 -9.720 1.00 73.12 71 HIS A N 1
ATOM 547 C CA . HIS A 1 71 ? 10.027 -9.895 -10.048 1.00 73.12 71 HIS A CA 1
ATOM 548 C C . HIS A 1 71 ? 11.185 -10.376 -9.156 1.00 73.12 71 HIS A C 1
ATOM 550 O O . HIS A 1 71 ? 12.234 -9.727 -9.129 1.00 73.12 71 HIS A O 1
ATOM 556 N N . ARG A 1 72 ? 10.994 -11.473 -8.415 1.00 61.06 72 ARG A N 1
ATOM 557 C CA . ARG A 1 72 ? 12.071 -12.175 -7.704 1.00 61.06 72 ARG A CA 1
ATOM 558 C C . ARG A 1 72 ? 12.882 -13.027 -8.672 1.00 61.06 72 ARG A C 1
ATOM 560 O O . ARG A 1 72 ? 14.109 -13.091 -8.449 1.00 61.06 72 ARG A O 1
#

Foldseek 3Di:
DPVVVVCPPPNVLVVVLVVLVVVLVVCVVPLDVVSVVVLVVVLVVLVVVVVVVNPSSVVSNVVSVVSNVVND

Radius of gyration: 12.88 Å; chains: 1; bounding box: 26×36×28 Å